Protein AF-A8M436-F1 (afdb_monomer_lite)

Sequence (132 aa):
MTTETISSYNDIRPGGPRPGDVTLSTGYLLKDGERVGRFGNQCVFLMANAEQTLQCQETWALDGVGELTSQALTIQSATPGPRTWTSVINNGSMRFFGASGIVVTEKESEISTSDDVTIYLVDESHPKTHEQ

Radius of gyration: 16.51 Å; chains: 1; bounding box: 52×37×38 Å

Structure (mmCIF, N/CA/C/O backbone):
data_AF-A8M436-F1
#
_entry.id   AF-A8M436-F1
#
loop_
_atom_site.group_PDB
_atom_site.id
_atom_site.type_symbol
_atom_site.label_atom_id
_atom_site.label_alt_id
_atom_site.label_comp_id
_atom_site.label_asym_id
_atom_site.label_entity_id
_atom_site.label_seq_id
_atom_site.pdbx_PDB_ins_code
_atom_site.Cartn_x
_atom_site.Cartn_y
_atom_site.Cartn_z
_atom_site.occupancy
_atom_site.B_iso_or_equiv
_atom_site.auth_seq_id
_atom_site.auth_comp_id
_atom_site.auth_asym_id
_atom_site.auth_atom_id
_atom_site.pdbx_PDB_model_num
ATOM 1 N N . MET A 1 1 ? 2.193 5.551 11.011 1.00 81.94 1 MET A N 1
ATOM 2 C CA . MET A 1 1 ? 2.469 4.121 11.293 1.00 81.94 1 MET A CA 1
ATOM 3 C C . MET A 1 1 ? 3.573 3.695 10.350 1.00 81.94 1 MET A C 1
ATOM 5 O O . MET A 1 1 ? 3.720 4.354 9.333 1.00 81.94 1 MET A O 1
ATOM 9 N N . THR A 1 2 ? 4.325 2.645 10.654 1.00 65.25 2 THR A N 1
ATOM 10 C CA . THR A 1 2 ? 5.325 2.083 9.730 1.00 65.25 2 THR A CA 1
ATOM 11 C C . THR A 1 2 ? 4.985 0.634 9.392 1.00 65.25 2 THR A C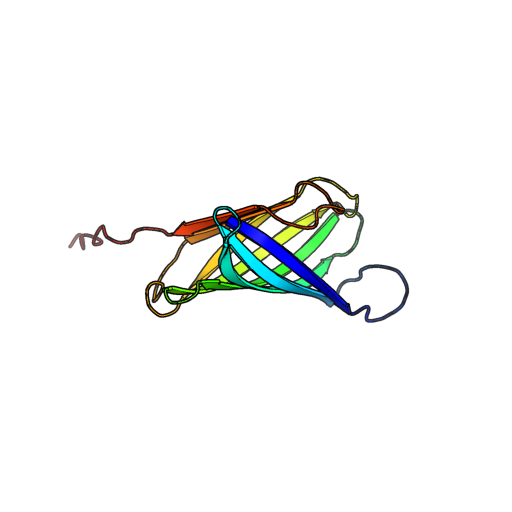 1
ATOM 13 O O . THR A 1 2 ? 4.240 -0.009 10.138 1.00 65.25 2 THR A O 1
ATOM 16 N N . THR A 1 3 ? 5.473 0.116 8.266 1.00 60.50 3 THR A N 1
ATOM 17 C CA . THR A 1 3 ? 5.301 -1.293 7.882 1.00 60.50 3 THR A CA 1
ATOM 18 C C . THR A 1 3 ? 6.523 -2.145 8.229 1.00 60.50 3 THR A C 1
ATOM 20 O O . THR A 1 3 ? 7.654 -1.680 8.164 1.00 60.50 3 THR A O 1
ATOM 23 N N . GLU A 1 4 ? 6.313 -3.417 8.567 1.00 60.91 4 GLU A N 1
ATOM 24 C CA . GLU A 1 4 ? 7.345 -4.460 8.470 1.00 60.91 4 GLU A CA 1
ATOM 25 C C . GLU A 1 4 ? 6.946 -5.412 7.342 1.00 60.91 4 GLU A C 1
ATOM 27 O O . GLU A 1 4 ? 5.954 -6.130 7.477 1.00 60.91 4 GLU A O 1
ATOM 32 N N . THR A 1 5 ? 7.674 -5.388 6.224 1.00 61.75 5 THR A N 1
ATOM 33 C CA . THR A 1 5 ? 7.197 -5.947 4.949 1.00 61.75 5 THR A CA 1
ATOM 34 C C . THR A 1 5 ? 7.820 -7.302 4.603 1.00 61.75 5 THR A C 1
ATOM 36 O O . THR A 1 5 ? 9.036 -7.459 4.531 1.00 61.75 5 THR A O 1
ATOM 39 N N . ILE A 1 6 ? 6.966 -8.268 4.265 1.00 63.00 6 ILE A N 1
ATOM 40 C CA . ILE A 1 6 ? 7.287 -9.512 3.562 1.00 63.00 6 ILE A CA 1
ATOM 41 C C . ILE A 1 6 ? 6.745 -9.396 2.135 1.00 63.00 6 ILE A C 1
ATOM 43 O O . ILE A 1 6 ? 5.532 -9.381 1.912 1.00 63.00 6 ILE A O 1
ATOM 47 N N . SER A 1 7 ? 7.648 -9.341 1.159 1.00 59.06 7 SER A N 1
ATOM 48 C CA . SER A 1 7 ? 7.304 -9.237 -0.262 1.00 59.06 7 SER A CA 1
ATOM 49 C C . SER A 1 7 ? 7.474 -10.577 -0.970 1.00 59.06 7 SER A C 1
ATOM 51 O O . SER A 1 7 ? 8.450 -11.291 -0.747 1.00 59.06 7 SER A O 1
ATOM 53 N N . SER A 1 8 ? 6.555 -10.892 -1.878 1.00 49.56 8 SER A N 1
ATOM 54 C CA . SER A 1 8 ? 6.706 -11.980 -2.842 1.00 49.56 8 SER A CA 1
ATOM 55 C C . SER A 1 8 ? 6.404 -11.465 -4.247 1.00 49.56 8 SER A C 1
ATOM 57 O O . SER A 1 8 ? 5.400 -10.792 -4.481 1.00 49.56 8 SER A O 1
ATOM 59 N N . TYR A 1 9 ? 7.300 -11.763 -5.182 1.00 55.66 9 TYR A N 1
ATOM 60 C CA . TYR A 1 9 ? 7.160 -11.410 -6.589 1.00 55.66 9 TYR A CA 1
ATOM 61 C C . TYR A 1 9 ? 6.918 -12.687 -7.386 1.00 55.66 9 TYR A C 1
ATOM 63 O O . TYR A 1 9 ? 7.732 -13.609 -7.324 1.00 55.66 9 TYR A O 1
ATOM 71 N N . ASN A 1 10 ? 5.810 -12.744 -8.123 1.00 50.59 10 ASN A N 1
ATOM 72 C CA . ASN A 1 10 ? 5.534 -13.854 -9.026 1.00 50.59 10 ASN A CA 1
ATOM 73 C C . ASN A 1 10 ? 5.835 -13.407 -10.456 1.00 50.59 10 ASN A C 1
ATOM 75 O O . ASN A 1 10 ? 4.999 -12.791 -11.115 1.00 50.59 10 ASN A O 1
ATOM 79 N N . ASP A 1 11 ? 7.047 -13.727 -10.910 1.00 48.22 11 ASP A N 1
ATOM 80 C CA . ASP A 1 11 ? 7.462 -13.543 -12.297 1.00 48.22 11 ASP A CA 1
ATOM 81 C C . ASP A 1 11 ? 6.727 -14.552 -13.189 1.00 48.22 11 ASP A C 1
ATOM 83 O O . ASP A 1 11 ? 6.902 -15.765 -13.032 1.00 48.22 11 ASP A O 1
ATOM 87 N N . ILE A 1 12 ? 5.914 -14.085 -14.139 1.00 46.91 12 ILE A N 1
ATOM 88 C CA . ILE A 1 12 ? 5.224 -14.996 -15.054 1.00 46.91 12 ILE A CA 1
ATOM 89 C C . ILE A 1 12 ? 6.210 -15.533 -16.117 1.00 46.91 12 ILE A C 1
ATOM 91 O O . ILE A 1 12 ? 5.941 -16.612 -16.657 1.00 46.91 12 ILE A O 1
ATOM 95 N N . ARG A 1 13 ? 7.353 -14.862 -16.410 1.00 46.59 13 ARG A N 1
ATOM 96 C CA . ARG A 1 13 ? 8.452 -15.314 -17.315 1.00 46.59 13 ARG A CA 1
ATOM 97 C C . ARG A 1 13 ? 9.755 -14.493 -17.142 1.00 46.59 13 ARG A C 1
ATOM 99 O O . ARG A 1 13 ? 9.683 -13.274 -17.213 1.00 46.59 13 ARG A O 1
ATOM 106 N N . PRO A 1 14 ? 10.964 -15.096 -17.206 1.00 45.50 14 PRO A N 1
ATOM 107 C CA . PRO A 1 14 ? 12.230 -14.374 -17.005 1.00 45.50 14 PRO A CA 1
ATOM 108 C C . PRO A 1 14 ? 12.389 -13.104 -17.872 1.00 45.50 14 PRO A C 1
ATOM 110 O O . PRO A 1 14 ? 12.237 -13.155 -19.101 1.00 45.50 14 PRO A O 1
ATOM 113 N N . GLY A 1 15 ? 12.734 -11.974 -17.234 1.00 62.81 15 GLY A N 1
ATOM 114 C CA . GLY A 1 15 ? 13.114 -10.718 -17.907 1.00 62.81 15 GLY A CA 1
ATOM 115 C C . GLY A 1 15 ? 12.732 -9.392 -17.227 1.00 62.81 15 GLY A C 1
ATOM 116 O O . GLY A 1 15 ? 12.709 -8.381 -17.924 1.00 62.81 15 GLY A O 1
ATOM 117 N N . GLY A 1 16 ? 12.446 -9.376 -15.920 1.00 73.50 16 GLY A N 1
ATOM 118 C CA . GLY A 1 16 ? 11.964 -8.181 -15.209 1.00 73.50 16 GLY A CA 1
ATOM 119 C C . GLY A 1 16 ? 10.454 -7.957 -15.383 1.00 73.50 16 GLY A C 1
ATOM 120 O O . GLY A 1 16 ? 9.824 -8.736 -16.099 1.00 73.50 16 GLY A O 1
ATOM 121 N N . PRO A 1 17 ? 9.873 -6.920 -14.743 1.00 83.69 17 PRO A N 1
ATOM 122 C CA . PRO A 1 17 ? 8.426 -6.712 -14.736 1.00 83.69 17 PRO A CA 1
ATOM 123 C C . PRO A 1 17 ? 7.828 -6.524 -16.132 1.00 83.69 17 PRO A C 1
ATOM 125 O O . PRO A 1 17 ? 8.414 -5.867 -16.996 1.00 83.69 17 PRO A O 1
ATOM 128 N N . ARG A 1 18 ? 6.627 -7.062 -16.341 1.00 88.56 18 ARG A N 1
ATOM 129 C CA . ARG A 1 18 ? 5.839 -6.986 -17.577 1.00 88.56 18 ARG A CA 1
ATOM 130 C C . ARG A 1 18 ? 4.381 -6.652 -17.278 1.00 88.56 18 ARG A C 1
ATOM 132 O O . ARG A 1 18 ? 3.899 -6.933 -16.184 1.00 88.56 18 ARG A O 1
ATOM 139 N N . PRO A 1 19 ? 3.638 -6.103 -18.256 1.00 92.12 19 PRO A N 1
ATOM 140 C CA . PRO A 1 19 ? 2.191 -6.001 -18.134 1.00 92.12 19 PRO A CA 1
ATOM 141 C C . PRO A 1 19 ? 1.564 -7.364 -17.808 1.00 92.12 19 PRO A C 1
ATOM 143 O O . PRO A 1 19 ? 1.817 -8.348 -18.504 1.00 92.12 19 PRO A O 1
ATOM 146 N N . GLY A 1 20 ? 0.749 -7.406 -16.759 1.00 90.31 20 GLY A N 1
ATOM 147 C CA . GLY A 1 20 ? 0.113 -8.606 -16.223 1.00 90.31 20 GLY A CA 1
ATOM 148 C C . GLY A 1 20 ? 0.861 -9.274 -15.067 1.00 90.31 20 GLY A C 1
ATOM 149 O O . GLY A 1 20 ? 0.245 -10.080 -14.372 1.00 90.31 20 GLY A O 1
ATOM 150 N N . ASP A 1 21 ? 2.132 -8.937 -14.821 1.00 91.00 21 ASP A N 1
ATOM 151 C CA . ASP A 1 21 ? 2.846 -9.443 -13.646 1.00 91.00 21 ASP A CA 1
ATOM 152 C C . ASP A 1 21 ? 2.198 -8.925 -12.360 1.00 91.00 21 ASP A C 1
ATOM 154 O O . ASP A 1 21 ? 1.605 -7.839 -12.324 1.00 91.00 21 ASP A O 1
ATOM 158 N N . VAL A 1 22 ? 2.326 -9.711 -11.293 1.00 90.62 22 VAL A N 1
ATOM 159 C CA . VAL A 1 22 ? 1.716 -9.417 -9.997 1.00 90.62 22 VAL A CA 1
ATOM 160 C C . VAL A 1 22 ? 2.793 -9.349 -8.926 1.00 90.62 22 VAL A C 1
ATOM 162 O O . VAL A 1 22 ? 3.600 -10.267 -8.765 1.00 90.62 22 VAL A O 1
ATOM 165 N N . THR A 1 23 ? 2.769 -8.268 -8.155 1.00 88.25 23 THR A N 1
ATOM 166 C CA . THR A 1 23 ? 3.532 -8.148 -6.914 1.00 88.25 23 THR A CA 1
ATOM 167 C C . THR A 1 23 ? 2.593 -8.240 -5.721 1.00 88.25 23 THR A C 1
ATOM 169 O O . THR A 1 23 ? 1.471 -7.729 -5.751 1.00 88.25 23 THR A O 1
ATOM 172 N N . LEU A 1 24 ? 3.051 -8.926 -4.682 1.00 88.06 24 LEU A N 1
ATOM 173 C CA . LEU A 1 24 ? 2.326 -9.146 -3.442 1.00 88.06 24 LEU A CA 1
ATOM 174 C C . LEU A 1 24 ? 3.219 -8.710 -2.287 1.00 88.06 24 LEU A C 1
ATOM 176 O O . LEU A 1 24 ? 4.378 -9.122 -2.202 1.00 88.06 24 LEU A O 1
ATOM 180 N N . SER A 1 25 ? 2.674 -7.935 -1.362 1.00 86.69 25 SER A N 1
ATOM 181 C CA . SER A 1 25 ? 3.331 -7.667 -0.089 1.00 86.69 25 SER A CA 1
ATOM 182 C C . SER A 1 25 ? 2.359 -7.861 1.060 1.00 86.69 25 SER A C 1
ATOM 184 O O . SER A 1 25 ? 1.161 -7.623 0.951 1.00 86.69 25 SER A O 1
ATOM 186 N N . THR A 1 26 ? 2.873 -8.358 2.171 1.00 90.81 26 THR A N 1
ATOM 187 C CA . THR A 1 26 ? 2.131 -8.505 3.422 1.00 90.81 26 THR A CA 1
ATOM 188 C C . THR A 1 26 ? 3.035 -8.093 4.557 1.00 90.81 26 THR A C 1
ATOM 190 O O . THR A 1 26 ? 4.252 -8.110 4.403 1.00 90.81 26 THR A O 1
ATOM 193 N N . GLY A 1 27 ? 2.482 -7.740 5.703 1.00 90.94 27 GLY A N 1
ATOM 194 C CA . GLY A 1 27 ? 3.334 -7.332 6.802 1.00 90.94 27 GLY A CA 1
ATOM 195 C C . GLY A 1 27 ? 2.586 -6.841 8.015 1.00 90.94 27 GLY A C 1
ATOM 196 O O . GLY A 1 27 ? 1.365 -6.984 8.114 1.00 90.94 27 GLY A O 1
ATOM 197 N N . TYR A 1 28 ? 3.332 -6.253 8.940 1.00 94.50 28 TYR A N 1
ATOM 198 C CA . TYR A 1 28 ? 2.790 -5.686 10.168 1.00 94.50 28 TYR A CA 1
ATOM 199 C C . TYR A 1 28 ? 2.707 -4.171 10.092 1.00 94.50 28 TYR A C 1
ATOM 201 O O . TYR A 1 28 ? 3.529 -3.535 9.444 1.00 94.50 28 TYR A O 1
ATOM 209 N N . LEU A 1 29 ? 1.702 -3.610 10.760 1.00 94.25 29 LEU A N 1
ATOM 210 C CA . LEU A 1 29 ? 1.600 -2.177 11.010 1.00 94.25 29 LEU A CA 1
ATOM 211 C C . LEU A 1 29 ? 2.150 -1.903 12.399 1.00 94.25 29 LEU A C 1
ATOM 213 O O . LEU A 1 29 ? 1.691 -2.510 13.371 1.00 94.25 29 LEU A O 1
ATOM 217 N N . LEU A 1 30 ? 3.105 -0.986 12.488 1.00 94.00 30 LEU A N 1
ATOM 218 C CA . LEU A 1 30 ? 3.732 -0.570 13.729 1.00 94.00 30 LEU A CA 1
ATOM 219 C C . LEU A 1 30 ? 3.364 0.883 14.056 1.00 94.00 30 LEU A C 1
ATOM 221 O O . LEU A 1 30 ? 3.279 1.753 13.180 1.00 94.00 30 LEU A O 1
ATOM 225 N N . LYS A 1 31 ? 3.162 1.165 15.338 1.00 90.38 31 LYS A N 1
ATOM 226 C CA . LYS A 1 31 ? 3.040 2.515 15.887 1.00 90.38 31 LYS A CA 1
ATOM 227 C C . LYS A 1 31 ? 3.932 2.595 17.115 1.00 90.38 31 LYS A C 1
ATOM 229 O O . LYS A 1 31 ? 3.807 1.767 18.006 1.00 90.38 31 LYS A O 1
ATOM 234 N N . ASP A 1 32 ? 4.858 3.550 17.121 1.00 91.31 32 ASP A N 1
ATOM 235 C CA . ASP A 1 32 ? 5.834 3.720 18.205 1.00 91.31 32 ASP A CA 1
ATOM 236 C C . ASP A 1 32 ? 6.646 2.435 18.499 1.00 91.31 32 ASP A C 1
ATOM 238 O O . ASP A 1 32 ? 7.021 2.154 19.632 1.00 91.31 32 ASP A O 1
ATOM 242 N N . GLY A 1 33 ? 6.912 1.636 17.456 1.00 87.88 33 GLY A N 1
ATOM 243 C CA . GLY A 1 33 ? 7.621 0.353 17.542 1.00 87.88 33 GLY A CA 1
ATOM 244 C C . GLY A 1 33 ? 6.756 -0.842 17.960 1.00 87.88 33 GLY A C 1
ATOM 245 O O . GLY A 1 33 ? 7.213 -1.980 17.869 1.00 87.88 33 GLY A O 1
ATOM 246 N N . GLU A 1 34 ? 5.506 -0.622 18.362 1.00 92.50 34 GLU A N 1
ATOM 247 C CA . GLU A 1 34 ? 4.578 -1.686 18.737 1.00 92.50 34 GLU A CA 1
ATOM 248 C C . GLU A 1 34 ? 3.684 -2.090 17.570 1.00 92.50 34 GLU A C 1
ATOM 250 O O . GLU A 1 34 ? 3.192 -1.250 16.814 1.00 92.50 34 GLU A O 1
ATOM 255 N N . ARG A 1 35 ? 3.423 -3.391 17.440 1.00 94.88 35 ARG A N 1
ATOM 256 C CA . ARG A 1 35 ? 2.482 -3.900 16.446 1.00 94.88 35 ARG A CA 1
ATOM 257 C C . ARG A 1 35 ? 1.056 -3.486 16.803 1.00 94.88 35 ARG A C 1
ATOM 259 O O . ARG A 1 35 ? 0.535 -3.866 17.845 1.00 94.88 35 ARG A O 1
ATOM 266 N N . VAL A 1 36 ? 0.415 -2.780 15.878 1.00 95.44 36 VAL A N 1
ATOM 267 C CA . VAL A 1 36 ? -0.985 -2.334 15.969 1.00 95.44 36 VAL A CA 1
ATOM 268 C C . VAL A 1 36 ? -1.885 -2.976 14.917 1.00 95.44 36 VAL A C 1
ATOM 270 O O . VAL A 1 36 ? -3.085 -2.710 14.875 1.00 95.44 36 VAL A O 1
ATOM 273 N N . GLY A 1 37 ? -1.321 -3.803 14.039 1.00 95.81 37 GLY A N 1
ATOM 274 C CA . GLY A 1 37 ? -2.085 -4.439 12.983 1.00 95.81 37 GLY A CA 1
ATOM 275 C C . GLY A 1 37 ? -1.233 -5.169 11.961 1.00 95.81 37 GLY A C 1
ATOM 276 O O . GLY A 1 37 ? -0.069 -5.508 12.194 1.00 95.81 37 GLY A O 1
ATOM 277 N N . ARG A 1 38 ? -1.833 -5.403 10.800 1.00 96.25 38 ARG A N 1
ATOM 278 C CA . ARG A 1 38 ? -1.228 -6.042 9.632 1.00 96.25 38 ARG A CA 1
ATOM 279 C C . ARG A 1 38 ? -1.763 -5.427 8.350 1.00 96.25 38 ARG A C 1
ATOM 281 O O . ARG A 1 38 ? -2.860 -4.873 8.335 1.00 96.25 38 ARG A O 1
ATOM 288 N N . PHE A 1 39 ? -1.015 -5.578 7.272 1.00 95.25 39 PHE A N 1
ATOM 289 C CA . PHE A 1 39 ? -1.467 -5.185 5.948 1.00 95.25 39 PHE A CA 1
ATOM 290 C C . PHE A 1 39 ? -1.204 -6.288 4.925 1.00 95.25 39 PHE A C 1
ATOM 292 O O . PHE A 1 39 ? -0.359 -7.167 5.121 1.00 95.25 39 PHE A O 1
ATOM 299 N N . GLY A 1 40 ? -1.951 -6.227 3.833 1.00 94.44 40 GLY A N 1
ATOM 300 C CA . GLY A 1 40 ? 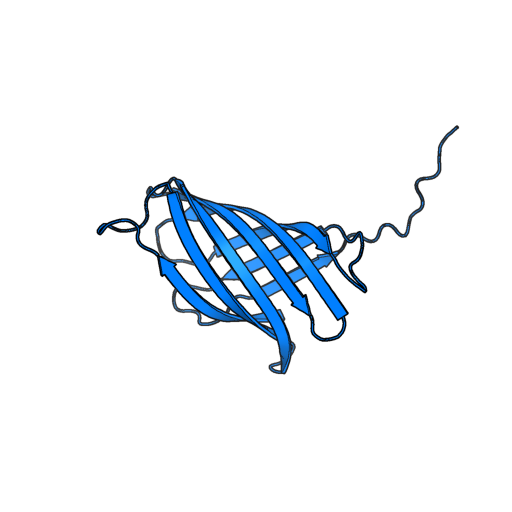-1.717 -6.996 2.623 1.00 94.44 40 GLY A CA 1
ATOM 301 C C . GLY A 1 40 ? -1.983 -6.117 1.412 1.00 94.44 40 GLY A C 1
ATOM 302 O O . GLY A 1 40 ? -2.920 -5.325 1.421 1.00 94.44 40 GLY A O 1
ATOM 303 N N . ASN A 1 41 ? -1.163 -6.255 0.383 1.00 93.38 41 ASN A N 1
ATOM 304 C CA . ASN A 1 41 ? -1.262 -5.536 -0.872 1.00 93.38 41 ASN A CA 1
ATOM 305 C C . ASN A 1 41 ? -1.021 -6.503 -2.032 1.00 93.38 41 ASN A C 1
ATOM 307 O O . ASN A 1 41 ? -0.134 -7.360 -1.982 1.00 93.38 41 ASN A O 1
ATOM 311 N N . GLN A 1 42 ? -1.795 -6.327 -3.090 1.00 95.19 42 GLN A N 1
ATOM 312 C CA . GLN A 1 42 ? -1.587 -6.955 -4.380 1.00 95.19 42 GLN A CA 1
ATOM 313 C C . GLN A 1 42 ? -1.625 -5.874 -5.454 1.00 95.19 42 GLN A C 1
ATOM 315 O O . GLN A 1 42 ? -2.637 -5.190 -5.597 1.00 95.19 42 GLN A O 1
ATOM 320 N N . CYS A 1 43 ? -0.575 -5.783 -6.268 1.00 94.75 43 CYS A N 1
ATOM 321 C CA . CYS A 1 43 ? -0.559 -4.904 -7.432 1.00 94.75 43 CYS A CA 1
ATOM 322 C C . CYS A 1 43 ? -0.343 -5.682 -8.723 1.00 94.75 43 CYS A C 1
ATOM 324 O O . CYS A 1 43 ? 0.505 -6.571 -8.790 1.00 94.75 43 CYS A O 1
ATOM 326 N N . VAL A 1 44 ? -1.066 -5.288 -9.766 1.00 95.50 44 VAL A N 1
ATOM 327 C CA . VAL A 1 44 ? -0.865 -5.764 -11.137 1.00 95.50 44 VAL A CA 1
ATOM 328 C C . VAL A 1 44 ? -0.158 -4.678 -11.934 1.00 95.50 44 VAL A C 1
ATOM 330 O O . VAL A 1 44 ? -0.591 -3.524 -11.929 1.00 95.50 44 VAL A O 1
ATOM 333 N N . PHE A 1 45 ? 0.899 -5.039 -12.654 1.00 94.25 45 PHE A N 1
ATOM 334 C CA . PHE A 1 45 ? 1.532 -4.149 -13.621 1.00 94.25 45 PHE A CA 1
ATOM 335 C C . PHE A 1 45 ? 0.615 -3.976 -14.837 1.00 94.25 45 PHE A C 1
ATOM 337 O O . PHE A 1 45 ? 0.360 -4.920 -15.577 1.00 94.25 45 PHE A O 1
ATOM 344 N N . LEU A 1 46 ? 0.131 -2.761 -15.075 1.00 95.50 46 LEU A N 1
ATOM 345 C CA . LEU A 1 46 ? -0.568 -2.390 -16.310 1.00 95.50 46 LEU A CA 1
ATOM 346 C C . LEU A 1 46 ? 0.431 -1.981 -17.396 1.00 95.50 46 LEU A C 1
ATOM 348 O O . LEU A 1 46 ? 0.265 -2.313 -18.568 1.00 95.50 46 LEU A O 1
ATOM 352 N N . MET A 1 47 ? 1.496 -1.288 -16.990 1.00 94.31 47 MET A N 1
ATOM 353 C CA . MET A 1 47 ? 2.638 -0.937 -17.829 1.00 94.31 47 MET A CA 1
ATOM 354 C C . MET A 1 47 ? 3.925 -1.179 -17.048 1.00 94.31 47 MET A C 1
ATOM 356 O O . MET A 1 47 ? 3.993 -0.888 -15.857 1.00 94.31 47 MET A O 1
ATOM 360 N N . ALA A 1 48 ? 4.948 -1.703 -17.720 1.00 89.56 48 ALA A N 1
ATOM 361 C CA . ALA A 1 48 ? 6.224 -2.054 -17.098 1.00 89.56 48 ALA A CA 1
ATOM 362 C C . ALA A 1 48 ? 7.424 -1.552 -17.922 1.00 89.56 48 ALA A C 1
ATOM 364 O O . ALA A 1 48 ? 8.377 -2.282 -18.176 1.00 89.56 48 ALA A O 1
ATOM 365 N N . ASN A 1 49 ? 7.341 -0.309 -18.404 1.00 88.50 49 ASN A N 1
ATOM 366 C CA . ASN A 1 49 ? 8.452 0.358 -19.086 1.00 88.50 49 ASN A CA 1
ATOM 367 C C . ASN A 1 49 ? 9.245 1.230 -18.082 1.00 88.50 49 ASN A C 1
ATOM 369 O O . ASN A 1 49 ? 9.214 0.958 -16.882 1.00 88.50 49 ASN A O 1
ATOM 373 N N . ALA A 1 50 ? 9.987 2.241 -18.551 1.00 87.81 50 ALA A N 1
ATOM 374 C CA . ALA A 1 50 ? 10.731 3.161 -17.680 1.00 87.81 50 ALA A CA 1
ATOM 375 C C . ALA A 1 50 ? 9.838 3.873 -16.642 1.00 87.81 50 ALA A C 1
ATOM 377 O O . ALA A 1 50 ? 10.302 4.213 -15.551 1.00 87.81 50 ALA A O 1
ATOM 378 N N . GLU A 1 51 ? 8.564 4.052 -16.973 1.00 91.50 51 GLU A N 1
ATOM 379 C CA . GLU A 1 51 ? 7.500 4.475 -16.081 1.00 91.50 51 GLU A CA 1
ATOM 380 C C . GLU A 1 51 ? 6.486 3.328 -15.953 1.00 91.50 51 GLU A C 1
ATOM 382 O O . GLU A 1 51 ? 5.810 2.915 -16.898 1.00 91.50 51 GLU A O 1
ATOM 387 N N . GLN A 1 52 ? 6.439 2.735 -14.770 1.00 92.25 52 GLN A N 1
ATOM 388 C CA . GLN A 1 52 ? 5.579 1.610 -14.461 1.00 92.25 52 GLN A CA 1
ATOM 389 C C . GLN A 1 52 ? 4.230 2.131 -13.985 1.00 92.25 52 GLN A C 1
ATOM 391 O O . GLN A 1 52 ? 4.160 3.023 -13.144 1.00 92.25 52 GLN A O 1
ATOM 396 N N . THR A 1 53 ? 3.153 1.538 -14.483 1.00 95.56 53 THR A N 1
ATOM 397 C CA . THR A 1 53 ? 1.802 1.797 -13.988 1.00 95.56 53 THR A CA 1
ATOM 398 C C . THR A 1 53 ? 1.285 0.539 -13.334 1.00 95.56 53 THR A C 1
ATOM 400 O O . THR A 1 53 ? 1.285 -0.522 -13.959 1.00 95.56 53 THR A O 1
ATOM 403 N N . LEU A 1 54 ? 0.838 0.660 -12.092 1.00 95.81 54 LEU A N 1
ATOM 404 C CA . LEU A 1 54 ? 0.333 -0.442 -11.296 1.00 95.81 54 LEU A CA 1
ATOM 405 C C . LEU A 1 54 ? -1.072 -0.128 -10.805 1.00 95.81 54 LEU A C 1
ATOM 407 O O . LEU A 1 54 ? -1.353 0.993 -10.386 1.00 95.81 54 LEU A O 1
ATOM 411 N N . GLN A 1 55 ? -1.935 -1.135 -10.815 1.00 97.62 55 GLN A N 1
ATOM 412 C CA . GLN A 1 55 ? -3.203 -1.089 -10.103 1.00 97.62 55 GLN A CA 1
ATOM 413 C C . GLN A 1 55 ? -3.100 -1.960 -8.858 1.00 97.62 55 GLN A C 1
ATOM 415 O O . GLN A 1 55 ? -2.848 -3.159 -8.972 1.00 97.62 55 GLN A O 1
ATOM 420 N N . CYS A 1 56 ? -3.292 -1.352 -7.692 1.00 96.69 56 CYS A N 1
ATOM 421 C CA . CYS A 1 56 ? -3.111 -1.983 -6.393 1.00 96.69 56 CYS A CA 1
ATOM 422 C C . CYS A 1 56 ? -4.436 -2.115 -5.641 1.00 96.69 56 CYS A C 1
ATOM 424 O O . CYS A 1 56 ? -5.303 -1.240 -5.720 1.00 96.69 56 CYS A O 1
ATOM 426 N N . GLN A 1 57 ? -4.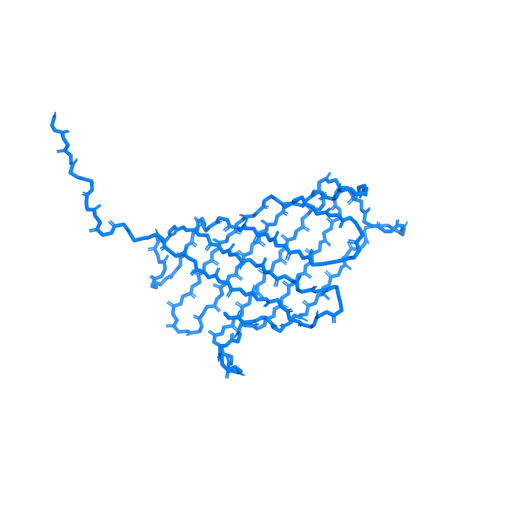571 -3.209 -4.899 1.00 97.50 57 GLN A N 1
ATOM 427 C CA . GLN A 1 57 ? -5.622 -3.440 -3.917 1.00 97.50 57 GLN A CA 1
ATOM 428 C C . GLN A 1 57 ? -4.977 -3.801 -2.588 1.00 97.50 57 GLN A C 1
ATOM 430 O O . GLN A 1 57 ? -4.140 -4.700 -2.516 1.00 97.50 57 GLN A O 1
ATOM 435 N N . GLU A 1 58 ? -5.397 -3.116 -1.537 1.00 96.69 58 GLU A N 1
ATOM 436 C CA . GLU A 1 58 ? -4.777 -3.199 -0.224 1.00 96.69 58 GLU A CA 1
ATOM 437 C C . GLU A 1 58 ? -5.835 -3.481 0.841 1.00 96.69 58 GLU A C 1
ATOM 439 O O . GLU A 1 58 ? -6.998 -3.086 0.728 1.00 96.69 58 GLU A O 1
ATOM 444 N N . THR A 1 59 ? -5.424 -4.171 1.897 1.00 97.44 59 THR A N 1
ATOM 445 C CA . THR A 1 59 ? -6.197 -4.368 3.121 1.00 97.44 59 THR A CA 1
ATOM 446 C C . THR A 1 59 ? -5.333 -3.984 4.309 1.00 97.44 59 THR A C 1
ATOM 448 O O . THR A 1 59 ? -4.213 -4.474 4.451 1.00 97.44 59 THR A O 1
ATOM 451 N N . TRP A 1 60 ? -5.878 -3.144 5.181 1.00 96.62 60 TRP A N 1
ATOM 452 C CA . TRP A 1 60 ? -5.238 -2.639 6.389 1.00 96.62 60 TRP A CA 1
ATOM 453 C C . TRP A 1 60 ? -6.070 -3.080 7.587 1.00 96.62 60 TRP A C 1
ATOM 455 O O . TRP A 1 60 ? -7.165 -2.568 7.808 1.00 96.62 60 TRP A O 1
ATOM 465 N N . ALA A 1 61 ? -5.577 -4.047 8.350 1.00 97.31 61 ALA A N 1
ATOM 466 C CA . ALA A 1 61 ? -6.259 -4.561 9.529 1.00 97.31 61 ALA A CA 1
ATOM 467 C C . ALA A 1 61 ? -5.599 -4.000 10.788 1.00 97.31 61 ALA A C 1
ATOM 469 O O . ALA A 1 61 ? -4.425 -4.268 11.038 1.00 97.31 61 ALA A O 1
ATOM 470 N N . LEU A 1 62 ? -6.352 -3.235 11.578 1.00 96.19 62 LEU A N 1
ATOM 471 C CA . LEU A 1 62 ? -5.918 -2.689 12.861 1.00 96.19 62 LEU A CA 1
ATOM 472 C C . LEU A 1 62 ? -6.506 -3.532 13.995 1.00 96.19 62 LEU A C 1
ATOM 474 O O . LEU A 1 62 ? -7.730 -3.662 14.126 1.00 96.19 62 LEU A O 1
ATOM 478 N N . ASP A 1 63 ? -5.624 -4.110 14.808 1.00 96.06 63 ASP A N 1
ATOM 479 C CA . ASP A 1 63 ? -5.971 -5.127 15.798 1.00 96.06 63 ASP A CA 1
ATOM 480 C C . ASP A 1 63 ? -6.976 -4.566 16.821 1.00 96.06 63 ASP A C 1
ATOM 482 O O . ASP A 1 63 ? -6.749 -3.548 17.473 1.00 96.06 63 ASP A O 1
ATOM 486 N N . GLY A 1 64 ? -8.139 -5.217 16.932 1.00 94.50 64 GLY A N 1
ATOM 487 C CA . GLY A 1 64 ? -9.230 -4.805 17.827 1.00 94.50 64 GLY A CA 1
ATOM 488 C C . GLY A 1 64 ? -10.020 -3.560 17.391 1.00 94.50 64 GLY A C 1
ATOM 489 O O . GLY A 1 64 ? -10.976 -3.185 18.074 1.00 94.50 64 GLY A O 1
ATOM 490 N N . VAL A 1 65 ? -9.670 -2.929 16.266 1.00 95.19 65 VAL A N 1
ATOM 491 C CA . VAL A 1 65 ? -10.320 -1.704 15.767 1.00 95.19 65 VAL A CA 1
ATOM 492 C C . VAL A 1 65 ? -11.209 -2.000 14.558 1.00 95.19 65 VAL A C 1
ATOM 494 O O . VAL A 1 65 ? -12.374 -1.591 14.542 1.00 95.19 65 VAL A O 1
ATOM 497 N N . GLY A 1 66 ? -10.679 -2.720 13.571 1.00 96.00 66 GLY A N 1
ATOM 498 C CA . GLY A 1 66 ? -11.366 -3.034 12.320 1.00 96.00 66 GLY A CA 1
ATOM 499 C C . GLY A 1 66 ? -10.412 -3.116 11.134 1.00 96.00 66 GLY A C 1
ATOM 500 O O . GLY A 1 66 ? -9.198 -2.974 11.282 1.00 96.00 66 GLY A O 1
ATOM 501 N N . GLU A 1 67 ? -10.976 -3.320 9.949 1.00 97.38 67 GLU A N 1
ATOM 502 C CA . GLU A 1 67 ? -10.229 -3.402 8.693 1.00 97.38 67 GLU A CA 1
ATOM 503 C C . GLU A 1 67 ? -10.679 -2.312 7.717 1.00 97.38 67 GLU A C 1
ATOM 505 O O . GLU A 1 67 ? -11.836 -1.893 7.733 1.00 97.38 67 GLU A O 1
ATOM 510 N N . LEU A 1 68 ? -9.763 -1.873 6.861 1.00 97.62 68 LEU A N 1
ATOM 511 C CA . LEU A 1 68 ? -9.998 -0.975 5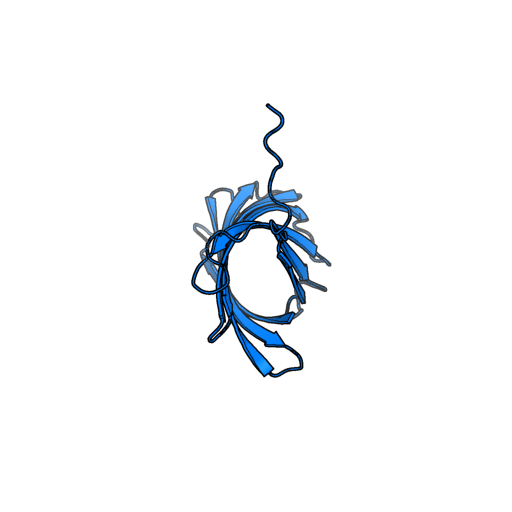.733 1.00 97.62 68 LEU A CA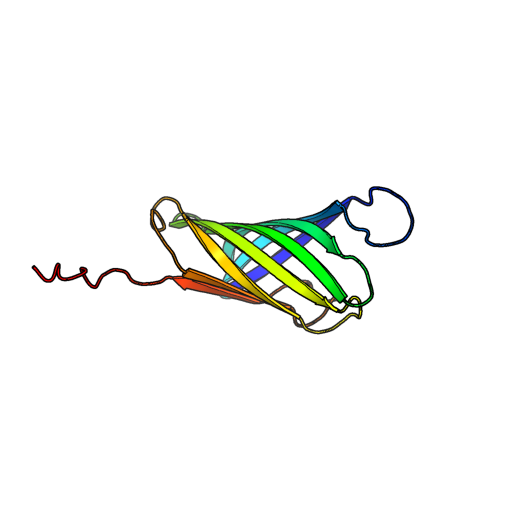 1
ATOM 512 C C . LEU A 1 68 ? -9.529 -1.666 4.457 1.00 97.62 68 LEU A C 1
ATOM 514 O O . LEU A 1 68 ? -8.472 -2.297 4.459 1.00 97.62 68 LEU A O 1
ATOM 518 N N . THR A 1 69 ? -10.259 -1.499 3.359 1.00 97.38 69 THR A N 1
ATOM 519 C CA . THR A 1 69 ? -9.743 -1.818 2.024 1.00 97.38 69 THR A CA 1
ATOM 520 C C . THR A 1 69 ? -9.517 -0.538 1.241 1.00 97.38 69 THR A C 1
ATOM 522 O O . THR A 1 69 ? -10.298 0.413 1.345 1.00 97.38 69 THR A O 1
ATOM 525 N N . SER A 1 70 ? -8.449 -0.511 0.449 1.00 97.94 70 SER A N 1
ATOM 526 C CA . SER A 1 70 ? -8.128 0.616 -0.421 1.00 97.94 70 SER A CA 1
ATOM 527 C C . SER A 1 70 ? -7.650 0.170 -1.795 1.00 97.94 70 SER A C 1
ATOM 529 O O . SER A 1 70 ? -7.285 -0.988 -2.010 1.00 97.94 70 SER A O 1
ATOM 531 N N . GLN A 1 71 ? -7.704 1.093 -2.752 1.00 98.06 71 GLN A N 1
ATOM 532 C CA . GLN A 1 71 ? -7.237 0.877 -4.118 1.00 98.06 71 GLN A CA 1
ATOM 533 C C . GLN A 1 71 ? -6.427 2.072 -4.610 1.00 98.06 71 GLN A C 1
ATOM 535 O O . GLN A 1 71 ? -6.790 3.217 -4.342 1.00 98.06 71 GLN A O 1
ATOM 540 N N . ALA A 1 72 ? -5.377 1.805 -5.381 1.00 97.00 72 ALA A N 1
ATOM 541 C CA . ALA A 1 72 ? -4.564 2.832 -6.024 1.00 97.00 72 ALA A CA 1
ATOM 542 C C . ALA A 1 72 ? -4.324 2.515 -7.500 1.00 97.00 72 ALA A C 1
ATOM 544 O O . ALA A 1 72 ? -4.224 1.352 -7.900 1.00 97.00 72 ALA A O 1
ATOM 545 N N . LEU A 1 73 ? -4.187 3.576 -8.293 1.00 96.94 73 LEU A N 1
ATOM 546 C CA . LEU A 1 73 ? -3.526 3.543 -9.590 1.00 96.94 73 LEU A CA 1
ATOM 547 C C . LEU A 1 73 ? -2.232 4.344 -9.445 1.00 96.94 73 LEU A C 1
ATOM 549 O O . LEU A 1 73 ? -2.268 5.571 -9.365 1.00 96.94 73 LEU A O 1
ATOM 553 N N . THR A 1 74 ? -1.106 3.645 -9.384 1.00 93.44 74 THR A N 1
ATOM 554 C CA . THR A 1 74 ? 0.202 4.243 -9.106 1.00 93.44 74 THR A CA 1
ATOM 555 C C . THR A 1 74 ? 1.028 4.297 -10.379 1.00 93.44 74 THR A C 1
ATOM 557 O O . THR A 1 74 ? 1.128 3.309 -11.106 1.00 93.44 74 THR A O 1
ATOM 560 N N . ILE A 1 75 ? 1.645 5.448 -10.633 1.00 92.62 75 ILE A N 1
ATOM 561 C CA . ILE A 1 75 ? 2.643 5.640 -11.684 1.00 92.62 75 ILE A CA 1
ATOM 562 C C . ILE A 1 75 ? 3.984 5.860 -10.984 1.00 92.62 75 ILE A C 1
ATOM 564 O O . ILE A 1 75 ? 4.110 6.775 -10.175 1.00 92.62 75 ILE A O 1
ATOM 568 N N . GLN A 1 76 ? 4.969 5.006 -11.253 1.00 89.56 76 GLN A N 1
ATOM 569 C CA . GLN A 1 76 ? 6.270 5.042 -10.584 1.00 89.56 76 GLN A CA 1
ATOM 570 C C . GLN A 1 76 ? 7.417 4.841 -11.573 1.00 89.56 76 GLN A C 1
ATOM 572 O O . GLN A 1 76 ? 7.294 4.098 -12.545 1.00 89.56 76 GLN A O 1
ATOM 577 N N . SER A 1 77 ? 8.569 5.456 -11.309 1.00 87.88 77 SER A N 1
ATOM 578 C CA . SER A 1 77 ? 9.769 5.180 -12.101 1.00 87.88 77 SER A CA 1
ATOM 579 C C . SER A 1 77 ? 10.252 3.747 -11.870 1.00 87.88 77 SER A C 1
ATOM 581 O O . SER A 1 77 ? 10.271 3.266 -10.738 1.00 87.88 77 SER A O 1
ATOM 583 N N . ALA A 1 78 ? 10.712 3.081 -12.931 1.00 85.19 78 ALA A N 1
ATOM 584 C CA . ALA A 1 78 ? 11.458 1.829 -12.812 1.00 85.19 78 ALA A CA 1
ATOM 585 C C . ALA A 1 78 ? 12.831 2.030 -12.139 1.00 85.19 78 ALA A C 1
ATOM 587 O O . ALA A 1 78 ? 13.421 1.071 -11.642 1.00 85.19 78 ALA A O 1
ATOM 588 N N . THR A 1 79 ? 13.336 3.267 -12.105 1.00 85.56 79 THR A N 1
ATOM 589 C CA . THR A 1 79 ? 14.563 3.616 -11.388 1.00 85.56 79 THR A CA 1
ATOM 590 C C . THR A 1 79 ? 14.313 3.567 -9.874 1.00 85.56 79 THR A C 1
ATOM 592 O O . THR A 1 79 ? 13.309 4.114 -9.405 1.00 85.56 79 THR A O 1
ATOM 595 N N . PRO A 1 80 ? 15.206 2.939 -9.089 1.00 82.38 80 PRO A N 1
ATOM 596 C CA . PRO A 1 80 ? 15.133 2.970 -7.631 1.00 82.38 80 PRO A CA 1
ATOM 597 C C . PRO A 1 80 ? 15.183 4.399 -7.077 1.00 82.38 80 PRO A C 1
ATOM 599 O O . PRO A 1 80 ? 15.981 5.217 -7.533 1.00 82.38 80 PRO A O 1
ATOM 602 N N . GLY A 1 81 ? 14.372 4.684 -6.062 1.00 84.56 81 GLY A N 1
ATOM 603 C CA . GLY A 1 81 ? 14.346 5.981 -5.389 1.00 84.56 81 GLY A CA 1
ATOM 604 C C . GLY A 1 81 ? 13.175 6.096 -4.414 1.00 84.56 81 GLY A C 1
ATOM 605 O O . GLY A 1 81 ? 12.419 5.130 -4.276 1.00 84.56 81 GLY A O 1
ATOM 606 N N . PRO A 1 82 ? 13.025 7.253 -3.749 1.00 88.38 82 PRO A N 1
ATOM 607 C CA . PRO A 1 82 ? 11.869 7.530 -2.910 1.00 88.38 82 PRO A CA 1
ATOM 608 C C . PRO A 1 82 ? 10.566 7.463 -3.711 1.00 88.38 82 PRO A C 1
ATOM 610 O O . PRO A 1 82 ? 10.530 7.859 -4.882 1.00 88.38 82 PRO A O 1
ATOM 613 N N . ARG A 1 83 ? 9.493 6.966 -3.094 1.00 89.19 83 ARG A N 1
ATOM 614 C CA . ARG A 1 83 ? 8.172 6.834 -3.723 1.00 89.19 83 ARG A CA 1
ATOM 615 C C . ARG A 1 83 ? 7.073 7.222 -2.750 1.00 89.19 83 ARG A C 1
ATOM 617 O O . ARG A 1 83 ? 7.113 6.826 -1.594 1.00 89.19 83 ARG A O 1
ATOM 624 N N . THR A 1 84 ? 6.058 7.901 -3.264 1.00 92.69 84 THR A N 1
ATOM 625 C CA . THR A 1 84 ? 4.815 8.168 -2.540 1.00 92.69 84 THR A CA 1
ATOM 626 C C . THR A 1 84 ? 3.653 7.723 -3.405 1.00 92.69 84 THR A C 1
ATOM 628 O O . THR A 1 84 ? 3.629 8.011 -4.604 1.00 92.69 84 THR A O 1
ATOM 631 N N . TRP A 1 85 ? 2.680 7.041 -2.816 1.00 94.19 85 TRP A N 1
ATOM 632 C CA . TRP A 1 85 ? 1.415 6.759 -3.482 1.00 94.19 85 TRP A CA 1
ATOM 633 C C . TRP A 1 85 ? 0.238 6.953 -2.539 1.00 94.19 85 TRP A C 1
ATOM 635 O O . TRP A 1 85 ? 0.365 6.881 -1.315 1.00 94.19 85 TRP A O 1
ATOM 645 N N . THR A 1 86 ? -0.912 7.220 -3.148 1.00 96.94 86 THR A N 1
ATOM 646 C CA . THR A 1 86 ? -2.167 7.447 -2.444 1.00 96.94 86 THR A CA 1
ATOM 647 C C . THR A 1 86 ? -3.184 6.419 -2.899 1.00 96.94 86 THR A C 1
ATOM 649 O O . THR A 1 86 ? -3.493 6.321 -4.089 1.00 96.94 86 THR A O 1
ATOM 652 N N . SER A 1 87 ? -3.747 5.705 -1.936 1.00 97.75 87 SER A N 1
ATOM 653 C CA . SER A 1 87 ? -4.822 4.745 -2.138 1.00 97.75 87 SER A CA 1
ATOM 654 C C . SER A 1 87 ? -6.125 5.312 -1.598 1.00 97.75 87 SER A C 1
ATOM 656 O O . SER A 1 87 ? -6.161 5.895 -0.517 1.00 97.75 87 SER A O 1
ATOM 658 N N . VAL A 1 88 ? -7.221 5.135 -2.327 1.00 98.00 88 VAL A N 1
ATOM 659 C CA . VAL A 1 88 ? -8.558 5.547 -1.886 1.00 98.00 88 VAL A CA 1
ATOM 660 C C . VAL A 1 88 ? -9.187 4.419 -1.084 1.00 98.00 88 VAL A C 1
ATOM 662 O O . VAL A 1 88 ? -9.240 3.283 -1.556 1.00 98.00 88 VAL A O 1
ATOM 665 N N . ILE A 1 89 ? -9.678 4.732 0.112 1.00 97.38 89 ILE A N 1
ATOM 666 C CA . ILE A 1 89 ? -10.433 3.804 0.956 1.00 97.38 89 ILE A CA 1
ATOM 667 C C . ILE A 1 89 ? -11.814 3.614 0.339 1.00 97.38 89 ILE A C 1
ATOM 669 O O . ILE A 1 89 ? -12.538 4.584 0.110 1.00 97.38 89 ILE A O 1
ATOM 673 N N . ASN A 1 90 ? -12.177 2.364 0.074 1.00 93.75 90 ASN A N 1
ATOM 674 C CA . ASN A 1 90 ? -13.432 2.017 -0.589 1.00 93.75 90 ASN A CA 1
ATOM 675 C C . ASN A 1 90 ? -14.346 1.110 0.245 1.00 93.75 90 ASN A C 1
ATOM 677 O O . ASN A 1 90 ? -15.488 0.887 -0.151 1.00 93.75 90 ASN A O 1
ATOM 681 N N . ASN A 1 91 ? -13.865 0.581 1.371 1.00 94.69 91 ASN A N 1
ATOM 682 C CA . ASN A 1 91 ? -14.683 -0.155 2.327 1.00 94.69 91 ASN A CA 1
ATOM 683 C C . ASN A 1 91 ? -13.997 -0.220 3.698 1.00 94.69 91 ASN A C 1
ATOM 685 O O . ASN A 1 91 ? -12.782 -0.037 3.814 1.00 94.69 91 ASN A O 1
ATOM 689 N N . GLY A 1 92 ? -14.768 -0.571 4.725 1.00 95.44 92 GLY A N 1
ATOM 690 C CA . GLY A 1 92 ? -14.231 -0.882 6.040 1.00 95.44 92 GLY A CA 1
ATOM 691 C C . GLY A 1 92 ? -15.172 -1.725 6.896 1.00 95.44 92 GLY A C 1
ATOM 692 O O . GLY A 1 92 ? -16.343 -1.931 6.571 1.00 95.44 92 GLY A O 1
ATOM 693 N N . SER A 1 93 ? -14.641 -2.242 8.000 1.00 95.25 93 SER A N 1
ATOM 694 C CA . SER A 1 93 ? -15.349 -3.106 8.944 1.00 95.25 93 SER A CA 1
ATOM 695 C C . SER A 1 93 ? -15.257 -2.579 10.376 1.00 95.25 93 SER A C 1
ATOM 697 O O . SER A 1 93 ? -14.401 -1.758 10.710 1.00 95.25 93 SER A O 1
ATOM 699 N N . MET A 1 94 ? -16.147 -3.062 11.249 1.00 95.12 94 MET A N 1
ATOM 700 C CA . MET A 1 94 ? -16.203 -2.672 12.664 1.00 95.12 94 MET A CA 1
ATOM 701 C C . MET A 1 94 ? -16.259 -1.144 12.832 1.00 95.12 94 MET A C 1
ATOM 703 O O . MET A 1 94 ? -17.201 -0.519 12.347 1.00 95.12 94 MET A O 1
ATOM 707 N N . ARG A 1 95 ? -15.269 -0.524 13.493 1.00 92.25 95 ARG A N 1
ATOM 708 C CA . ARG A 1 95 ? -15.232 0.935 13.686 1.00 92.25 95 ARG A CA 1
ATOM 709 C C . ARG A 1 95 ? -15.044 1.719 12.388 1.00 92.25 95 ARG A C 1
ATOM 711 O O . ARG A 1 95 ? -15.295 2.917 12.384 1.00 92.25 95 ARG A O 1
ATOM 718 N N . PHE A 1 96 ? -14.625 1.055 11.316 1.00 93.81 96 PHE A N 1
ATOM 719 C CA . PHE A 1 96 ? -14.458 1.641 9.990 1.00 93.81 96 PHE A CA 1
ATOM 720 C C . PHE A 1 96 ? -15.613 1.316 9.040 1.00 93.81 96 PHE A C 1
ATOM 722 O O . PHE A 1 96 ? -15.496 1.531 7.836 1.00 93.81 96 PHE A O 1
ATOM 729 N N . PHE A 1 97 ? -16.725 0.772 9.539 1.00 93.38 97 PHE A N 1
ATOM 730 C CA . PHE A 1 97 ? -17.877 0.499 8.688 1.00 93.38 97 PHE A CA 1
ATOM 731 C C . PHE A 1 97 ? -18.384 1.788 8.022 1.00 93.38 97 PHE A C 1
ATOM 733 O O . PHE A 1 97 ? -18.697 2.760 8.706 1.00 93.38 97 PHE A O 1
ATOM 740 N N . GLY A 1 98 ? -18.452 1.786 6.688 1.00 89.94 98 GLY A N 1
ATOM 741 C CA . GLY A 1 98 ? -18.839 2.959 5.895 1.00 89.94 98 GLY A CA 1
ATOM 742 C C . GLY A 1 98 ? -17.775 4.058 5.806 1.00 89.94 98 GLY A C 1
ATOM 743 O O . GLY A 1 98 ? -18.065 5.125 5.276 1.00 89.94 98 GLY A O 1
ATOM 744 N N . ALA A 1 99 ? -16.558 3.824 6.306 1.00 90.44 99 ALA A N 1
ATOM 745 C CA . ALA A 1 99 ? -15.490 4.810 6.238 1.00 90.44 99 ALA A CA 1
ATOM 746 C C . ALA A 1 99 ? -15.066 5.088 4.788 1.00 90.44 99 ALA A C 1
ATOM 748 O O . ALA A 1 99 ? -14.941 4.178 3.965 1.00 90.44 99 ALA A O 1
ATOM 749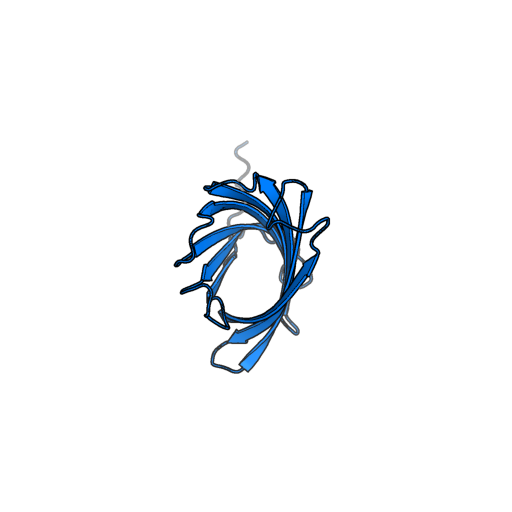 N N . SER A 1 100 ? -14.783 6.356 4.511 1.00 92.69 100 SER A N 1
ATOM 750 C CA . SER A 1 100 ? -14.174 6.836 3.274 1.00 92.69 100 SER A CA 1
ATOM 751 C C . SER A 1 100 ? -12.941 7.678 3.608 1.00 92.69 100 SER A C 1
ATOM 753 O O . SER A 1 100 ? -12.773 8.144 4.738 1.00 92.69 100 SER A O 1
ATOM 755 N N . GLY A 1 101 ? -12.034 7.838 2.647 1.00 95.69 101 GLY A N 1
ATOM 756 C CA . GLY A 1 101 ? -10.786 8.562 2.864 1.00 95.69 101 GLY A CA 1
ATOM 757 C C . GLY A 1 101 ? -9.650 8.053 1.997 1.00 95.69 101 GLY A C 1
ATOM 758 O O . GLY A 1 101 ? -9.879 7.477 0.932 1.00 95.69 101 GLY A O 1
ATOM 759 N N . ILE A 1 102 ? -8.422 8.279 2.454 1.00 97.38 102 ILE A N 1
ATOM 760 C CA . ILE A 1 102 ? -7.211 7.887 1.738 1.00 97.38 102 ILE A CA 1
ATOM 761 C C . ILE A 1 102 ? -6.172 7.279 2.679 1.00 97.38 102 ILE A C 1
ATOM 763 O O . ILE A 1 102 ? -6.098 7.609 3.862 1.00 97.38 102 ILE A O 1
ATOM 767 N N . VAL A 1 103 ? -5.331 6.424 2.119 1.00 97.44 103 VAL A N 1
ATOM 768 C CA . VAL A 1 103 ? -4.078 5.976 2.719 1.00 97.44 103 VAL A CA 1
ATOM 769 C C . VAL A 1 103 ? -2.947 6.568 1.895 1.00 97.44 103 VAL A C 1
ATOM 771 O O . VAL A 1 103 ? -2.948 6.442 0.674 1.00 97.44 103 VAL A O 1
ATOM 774 N N . VAL A 1 104 ? -2.010 7.241 2.551 1.00 96.69 104 VAL A N 1
ATOM 775 C CA . VAL A 1 104 ? -0.773 7.726 1.935 1.00 96.69 104 VAL A CA 1
ATOM 776 C C . VAL A 1 104 ? 0.353 6.827 2.413 1.00 96.69 104 VAL A C 1
ATOM 778 O O . VAL A 1 104 ? 0.506 6.623 3.622 1.00 96.69 104 VAL A O 1
ATOM 781 N N . THR A 1 105 ? 1.113 6.282 1.469 1.00 94.69 105 THR A N 1
ATOM 782 C CA . THR A 1 105 ? 2.289 5.464 1.757 1.00 94.69 105 THR A CA 1
ATOM 783 C C . THR A 1 105 ? 3.525 6.089 1.140 1.00 94.69 105 THR A C 1
ATOM 785 O O . THR A 1 105 ? 3.520 6.480 -0.028 1.00 94.69 105 THR A O 1
ATOM 788 N N . GLU A 1 106 ? 4.578 6.179 1.940 1.00 92.94 106 GLU A N 1
ATOM 789 C CA . GLU A 1 106 ? 5.850 6.797 1.605 1.00 92.94 106 GLU A CA 1
ATOM 790 C C . GLU A 1 106 ? 6.971 5.782 1.831 1.00 92.94 106 GLU A C 1
ATOM 792 O O . GLU A 1 106 ? 7.139 5.230 2.916 1.00 92.94 106 GLU A O 1
ATOM 797 N N . LYS A 1 107 ? 7.742 5.520 0.781 1.00 88.94 107 LYS A N 1
ATOM 798 C CA . LYS A 1 107 ? 8.910 4.648 0.806 1.00 88.94 107 LYS A CA 1
ATOM 799 C C . LYS A 1 107 ? 10.148 5.497 0.588 1.00 88.94 107 LYS A C 1
ATOM 801 O O . LYS A 1 107 ? 10.345 6.033 -0.499 1.00 88.94 107 LYS A O 1
ATOM 806 N N . GLU A 1 108 ? 10.999 5.573 1.603 1.00 83.38 108 GLU A N 1
ATOM 807 C CA . GLU A 1 108 ? 12.253 6.339 1.575 1.00 83.38 108 GLU A CA 1
ATOM 808 C C . GLU A 1 108 ? 13.228 5.830 0.501 1.00 83.38 108 GLU A C 1
ATOM 810 O O . GLU A 1 108 ? 13.880 6.602 -0.201 1.00 83.38 108 GLU A O 1
ATOM 815 N N . SER A 1 109 ? 13.346 4.508 0.345 1.00 79.31 109 SER A N 1
ATOM 816 C CA . SER A 1 109 ? 14.210 3.895 -0.670 1.00 79.31 109 SER A CA 1
ATOM 817 C C . SER A 1 109 ? 13.871 2.425 -0.902 1.00 79.31 109 SER A C 1
ATOM 819 O O . SER A 1 109 ? 13.270 1.780 -0.047 1.00 79.31 109 SER A O 1
ATOM 821 N N . GLU A 1 110 ? 14.331 1.850 -2.017 1.00 72.62 110 GLU A N 1
ATOM 822 C CA . GLU A 1 110 ? 14.112 0.427 -2.330 1.00 72.62 110 GLU A CA 1
ATOM 823 C C . GLU A 1 110 ? 14.757 -0.555 -1.345 1.00 72.62 110 GLU A C 1
ATOM 825 O O . GLU A 1 110 ? 14.303 -1.692 -1.246 1.00 72.62 110 GLU A O 1
ATOM 830 N N . ILE A 1 111 ? 15.789 -0.123 -0.614 1.00 72.75 111 ILE A N 1
ATOM 831 C CA . ILE A 1 111 ? 16.453 -0.934 0.416 1.00 72.75 111 ILE A CA 1
ATOM 832 C C . ILE A 1 111 ? 15.822 -0.765 1.802 1.00 72.75 111 ILE A C 1
ATOM 834 O O . ILE A 1 111 ? 16.209 -1.478 2.727 1.00 72.75 111 ILE A O 1
ATOM 838 N N . SER A 1 112 ? 14.886 0.178 1.959 1.00 74.19 112 SER A N 1
ATOM 839 C CA . SER A 1 112 ? 14.156 0.341 3.211 1.00 74.19 112 SER A CA 1
ATOM 840 C C . SER A 1 112 ? 13.359 -0.924 3.503 1.00 74.19 112 SER A C 1
ATOM 842 O O . SER A 1 112 ? 12.668 -1.456 2.632 1.00 74.19 112 SER A O 1
ATOM 844 N N . THR A 1 113 ? 13.445 -1.403 4.740 1.00 73.44 113 THR A N 1
ATOM 845 C CA . THR A 1 113 ? 12.667 -2.556 5.213 1.00 73.44 113 THR A CA 1
ATOM 846 C C . THR A 1 113 ? 11.256 -2.169 5.661 1.00 73.44 113 THR A C 1
ATOM 848 O O . THR A 1 113 ? 10.474 -3.047 6.022 1.00 73.44 113 THR A O 1
ATOM 851 N N . SER A 1 114 ? 10.941 -0.871 5.643 1.00 81.44 114 SER A N 1
ATOM 852 C CA . SER A 1 114 ? 9.674 -0.296 6.087 1.00 81.44 114 SER A CA 1
ATOM 853 C C . SER A 1 114 ? 9.234 0.871 5.207 1.00 81.44 114 SER A C 1
ATOM 855 O O . SER A 1 114 ? 10.070 1.635 4.717 1.00 81.44 114 SER A O 1
ATOM 857 N N . ASP A 1 115 ? 7.923 1.042 5.099 1.00 90.50 115 ASP A N 1
ATOM 858 C CA . ASP A 1 115 ? 7.257 2.193 4.497 1.00 90.50 115 ASP A CA 1
ATOM 859 C C . ASP A 1 115 ? 6.505 2.967 5.589 1.00 90.50 115 ASP A C 1
ATOM 861 O O . ASP A 1 115 ? 5.956 2.370 6.524 1.00 90.50 115 ASP A O 1
ATOM 865 N N . ASP A 1 116 ? 6.453 4.289 5.464 1.00 92.94 116 ASP A N 1
ATOM 866 C CA . ASP A 1 116 ? 5.630 5.149 6.305 1.00 92.94 116 ASP A CA 1
ATOM 867 C C . ASP A 1 116 ? 4.199 5.173 5.769 1.00 92.94 116 ASP A C 1
ATOM 869 O O . ASP A 1 116 ? 3.952 5.333 4.577 1.00 92.94 116 ASP A O 1
ATOM 873 N N . VAL A 1 117 ? 3.230 4.990 6.663 1.00 95.00 117 VAL A N 1
ATOM 874 C CA . VAL A 1 117 ? 1.806 4.892 6.335 1.00 95.00 117 VAL A CA 1
ATOM 875 C C . VAL A 1 117 ? 1.003 5.852 7.196 1.00 95.00 117 VAL A C 1
ATOM 877 O O . VAL A 1 117 ? 1.002 5.769 8.436 1.00 95.00 117 VAL A O 1
ATOM 880 N N . THR A 1 118 ? 0.234 6.707 6.526 1.00 96.25 118 THR A N 1
ATOM 881 C CA . THR A 1 118 ? -0.737 7.605 7.152 1.00 96.25 118 THR A CA 1
ATOM 882 C C . THR A 1 118 ? -2.132 7.354 6.590 1.00 96.25 118 THR A C 1
ATOM 884 O O . THR A 1 118 ? -2.341 7.367 5.381 1.00 96.25 118 THR A O 1
ATOM 887 N N . ILE A 1 119 ? -3.101 7.128 7.479 1.00 95.38 119 ILE A N 1
ATOM 888 C CA . ILE A 1 119 ? -4.505 6.892 7.123 1.00 95.38 119 ILE A CA 1
ATOM 889 C C . ILE A 1 119 ? -5.307 8.145 7.471 1.00 95.38 119 ILE A C 1
ATOM 891 O O . ILE A 1 119 ? -5.361 8.542 8.636 1.00 95.38 119 ILE A O 1
ATOM 895 N N . TYR A 1 120 ? -5.949 8.738 6.469 1.00 95.12 120 TYR A N 1
ATOM 896 C CA . TYR A 1 120 ? -6.849 9.876 6.614 1.00 95.12 120 TYR A CA 1
ATOM 897 C C . TYR A 1 120 ? -8.281 9.414 6.369 1.00 95.12 120 TYR A C 1
ATOM 899 O O . TYR A 1 120 ? -8.618 8.990 5.265 1.00 95.12 120 TYR A O 1
ATOM 907 N N . LEU A 1 121 ? -9.125 9.512 7.392 1.00 93.19 121 LEU A N 1
ATOM 908 C CA . LEU A 1 121 ? -10.553 9.228 7.284 1.00 93.19 121 LEU A CA 1
ATOM 909 C C . LEU A 1 121 ? -11.322 10.538 7.124 1.00 93.19 121 LEU A C 1
ATOM 911 O O . LEU A 1 121 ? -11.018 11.523 7.799 1.00 93.19 121 LEU A O 1
ATOM 915 N N . VAL A 1 122 ? -12.312 10.545 6.236 1.00 89.12 122 VAL A N 1
ATOM 916 C CA . VAL A 1 122 ? -13.259 11.653 6.112 1.00 89.12 122 VAL A CA 1
ATOM 917 C C . VAL A 1 122 ? -14.279 11.533 7.235 1.00 89.12 122 VAL A C 1
ATOM 919 O O . VAL A 1 122 ? -14.876 10.478 7.440 1.00 89.12 122 VAL A O 1
ATOM 922 N N . ASP A 1 123 ? -14.481 12.626 7.961 1.00 69.75 123 ASP A N 1
ATOM 923 C CA . ASP A 1 123 ? -15.535 12.718 8.959 1.00 69.75 123 ASP A CA 1
ATOM 924 C C . ASP A 1 123 ? -16.840 13.180 8.289 1.00 69.75 123 ASP A C 1
ATOM 926 O O . ASP A 1 123 ? -16.985 14.345 7.916 1.00 69.75 123 ASP A O 1
ATOM 930 N N . GLU A 1 124 ? -17.795 12.262 8.114 1.00 60.06 124 GLU A N 1
ATOM 931 C CA . GLU A 1 124 ? -19.137 12.578 7.601 1.00 60.06 124 GLU A CA 1
ATOM 932 C C . GLU A 1 124 ? -20.097 13.108 8.687 1.00 60.06 124 GLU A C 1
ATOM 934 O O . GLU A 1 124 ? -21.293 13.248 8.437 1.00 60.06 124 GLU A O 1
ATOM 939 N N . SER A 1 125 ? -19.623 13.464 9.889 1.00 51.56 125 SER A N 1
ATOM 940 C CA . SER A 1 125 ? -20.471 14.007 10.968 1.00 51.56 125 SER A CA 1
ATOM 941 C C . SER A 1 125 ? -21.105 15.382 10.688 1.00 51.56 125 SER A C 1
ATOM 943 O O . SER A 1 125 ? -21.798 15.925 11.549 1.00 51.56 125 SER A O 1
ATOM 945 N N . HIS A 1 126 ? -20.975 15.923 9.473 1.00 38.31 126 HIS A N 1
ATOM 946 C CA . HIS A 1 126 ? -21.859 16.981 8.988 1.00 38.31 126 HIS A CA 1
ATOM 947 C C . HIS A 1 126 ? -23.033 16.356 8.223 1.00 38.31 126 HIS A C 1
ATOM 949 O O . HIS A 1 126 ? -22.851 15.932 7.077 1.00 38.31 126 HIS A O 1
ATOM 955 N N . PRO A 1 127 ? -24.250 16.304 8.801 1.00 40.25 127 PRO A N 1
ATOM 956 C CA . PRO A 1 127 ? -25.415 15.882 8.044 1.00 40.25 127 PRO A CA 1
ATOM 957 C C . PRO A 1 127 ? -25.552 16.799 6.832 1.00 40.25 127 PRO A C 1
ATOM 959 O O . PRO A 1 127 ? -25.552 18.024 6.968 1.00 40.25 127 PRO A O 1
ATOM 962 N N . LYS A 1 128 ? -25.690 16.201 5.645 1.00 43.25 128 LYS A N 1
ATOM 963 C CA . LYS A 1 128 ? -26.212 16.908 4.478 1.00 43.25 128 LYS A CA 1
ATOM 964 C C . LYS A 1 128 ? -27.563 17.476 4.901 1.00 43.25 128 LYS A C 1
ATOM 966 O O . LYS A 1 128 ? -28.541 16.738 5.009 1.00 43.25 128 LYS A O 1
ATOM 971 N N . THR A 1 129 ? -27.613 18.769 5.200 1.00 41.84 129 THR A N 1
ATOM 972 C CA . THR A 1 129 ? -28.870 19.500 5.240 1.00 41.84 129 THR A CA 1
ATOM 973 C C . THR A 1 129 ? -29.494 19.307 3.871 1.00 41.84 129 THR A C 1
ATOM 975 O O . THR A 1 129 ? -28.981 19.808 2.874 1.00 41.84 129 THR A O 1
ATOM 978 N N . HIS A 1 130 ? -30.550 18.499 3.819 1.00 43.47 130 HIS A N 1
ATOM 979 C CA . HIS A 1 130 ? -31.484 18.509 2.711 1.00 43.47 130 HIS A CA 1
ATOM 980 C C . HIS A 1 130 ? -31.992 19.948 2.580 1.00 43.47 130 HIS A C 1
ATOM 982 O O . HIS A 1 130 ? -32.812 20.390 3.385 1.00 43.47 130 HIS A O 1
ATOM 988 N N . GLU A 1 131 ? -31.459 20.694 1.615 1.00 42.06 131 GLU A N 1
ATOM 989 C CA . GLU A 1 131 ? -32.178 21.839 1.077 1.00 42.06 131 GLU A CA 1
ATOM 990 C C . GLU A 1 131 ? -33.387 21.284 0.315 1.00 42.06 131 GLU A C 1
ATOM 992 O O . GLU A 1 131 ? -33.268 20.331 -0.463 1.00 42.06 131 GLU A O 1
ATOM 997 N N . GLN A 1 132 ? -34.550 21.811 0.698 1.00 40.94 132 GLN A N 1
ATOM 998 C CA . GLN A 1 132 ? -35.886 21.473 0.205 1.00 40.94 132 GLN A CA 1
ATOM 999 C C . GLN A 1 132 ? -36.090 21.915 -1.241 1.00 40.94 132 GLN A C 1
ATOM 1001 O O . GLN A 1 132 ? -35.521 22.963 -1.621 1.00 40.94 132 GLN A O 1
#

Secondary structure (DSSP, 8-state):
-EEEEEEEEE-SSSSS--TT-EEEEEEEEEETTEEEEEEEEEEEEEEESSEEEEEEEEEEEETTTEEEEEEEEEEEESS-S-EEEEEEEEEE-GGGTT--EEEEEEES-TT-S--EEEEEE----S------

pLDDT: mean 84.67, std 16.74, range [38.31, 98.06]

Organism: Salinispora arenicola (strain CNS-205) (NCBI:txid391037)

Foldseek 3Di:
DKWQKDKDWDDPDPDDDAQFTKIKIKTFDDDPNDTQWIKIKMWGFNGDDQKTWIKMWMKTQGPPAWIWIWIFTDIHGPDKAKDKTKTWTDAIDDNCGVWTFIKIWIDGTPPDSMIDIDTDTDDPVDPPPPDD